Protein AF-A0A9P9EX82-F1 (afdb_monomer_lite)

InterPro domains:
  IPR008979 Galactose-binding-like domain superfamily [SSF49785] (40-166)

pLDDT: mean 80.09, std 21.31, range [35.84, 98.62]

Organism: NCBI:txid1079267

Radius of gyration: 21.82 Å; chains: 1; bounding box: 47×70×55 Å

Secondary structure (DSSP, 8-state):
------------------HHHH---TTT-TTEEEEEEEEEPTT-EEEEEEEEPPPPPP--------S----PPPPPEEEEEE--PPSSSS-SEEEEEEEEETTEEEETT-TT--EETT---S---S-SEEEEEESSPPSEEEEEEEEEEEES-TTT--EEEEEEEEE-

Foldseek 3Di:
DDDDDDDPDDDPPPDDPPPVPPDDDPPPDLFKDKDKDDWDAAFDKDKDKHFQDDDDPPPPPDPDDDDDPPPDWRWKKKKKKAFDADDDPFGQWFKWKWKDDDQWIDTFPQEPDIDGPPDPDDYDRGDRMTMDIGTRDDGGMMMIMMHGNDHNPNVPDTTMMMMIMGID

Structure (mmCIF, N/CA/C/O backbone):
data_AF-A0A9P9EX82-F1
#
_entry.id   AF-A0A9P9EX82-F1
#
loop_
_atom_site.group_PDB
_atom_site.id
_atom_site.type_symbol
_atom_site.label_atom_id
_atom_site.label_alt_id
_atom_site.label_comp_id
_atom_site.label_asym_id
_atom_site.label_entity_id
_atom_site.label_seq_id
_atom_site.pdbx_PDB_ins_code
_atom_site.Cartn_x
_atom_site.Cartn_y
_atom_site.Cartn_z
_atom_site.occupancy
_atom_site.B_iso_or_equiv
_atom_site.auth_seq_id
_atom_site.auth_comp_id
_atom_site.auth_asym_id
_atom_site.auth_atom_id
_atom_site.pdbx_PDB_model_num
ATOM 1 N N . MET A 1 1 ? -11.739 -62.317 15.590 1.00 45.47 1 MET A N 1
ATOM 2 C CA . MET A 1 1 ? -11.111 -61.062 15.127 1.00 45.47 1 MET A CA 1
ATOM 3 C C . MET A 1 1 ? -11.476 -60.847 13.669 1.00 45.47 1 MET A C 1
ATOM 5 O O . MET A 1 1 ? -10.959 -61.567 12.834 1.00 45.47 1 MET A O 1
ATOM 9 N N . LEU A 1 2 ? -12.371 -59.907 13.368 1.00 35.84 2 LEU A N 1
ATOM 10 C CA . LEU A 1 2 ? -12.522 -59.319 12.034 1.00 35.84 2 LEU A CA 1
ATOM 11 C C . LEU A 1 2 ? -13.160 -57.939 12.236 1.00 35.84 2 LEU A C 1
ATOM 13 O O . LEU A 1 2 ? -14.304 -57.838 12.671 1.00 35.84 2 LEU A O 1
ATOM 17 N N . GLY A 1 3 ? -12.366 -56.889 12.038 1.00 37.78 3 GLY A N 1
ATOM 18 C CA . GLY A 1 3 ? -12.802 -55.502 12.143 1.00 37.78 3 GLY A CA 1
ATOM 19 C C . GLY A 1 3 ? -13.297 -54.996 10.794 1.00 37.78 3 GLY A C 1
ATOM 20 O O . GLY A 1 3 ? -12.586 -55.095 9.798 1.00 37.78 3 GLY A O 1
ATOM 21 N N . THR A 1 4 ? -14.496 -54.422 10.761 1.00 38.31 4 THR A N 1
ATOM 22 C CA . THR A 1 4 ? -15.003 -53.671 9.607 1.00 38.31 4 THR A CA 1
ATOM 23 C C . THR A 1 4 ? -14.964 -52.182 9.915 1.00 38.31 4 THR A C 1
ATOM 25 O O . THR A 1 4 ? -15.703 -51.674 10.756 1.00 38.31 4 THR A O 1
ATOM 28 N N . ASN A 1 5 ? -14.055 -51.505 9.221 1.00 39.69 5 ASN A N 1
ATOM 29 C CA . ASN A 1 5 ? -13.761 -50.084 9.310 1.00 39.69 5 ASN A CA 1
ATOM 30 C C . ASN A 1 5 ? -14.874 -49.289 8.597 1.00 39.69 5 ASN A C 1
ATOM 32 O O . ASN A 1 5 ? -15.011 -49.365 7.374 1.00 39.69 5 ASN A O 1
ATOM 36 N N . ARG A 1 6 ? -15.709 -48.559 9.346 1.00 40.41 6 ARG A N 1
ATOM 37 C CA . ARG A 1 6 ? -16.769 -47.709 8.780 1.00 40.41 6 ARG A CA 1
ATOM 38 C C . ARG A 1 6 ? -16.178 -46.327 8.499 1.00 40.41 6 ARG A C 1
ATOM 40 O O . ARG A 1 6 ? -16.037 -45.508 9.400 1.00 40.41 6 ARG A O 1
ATOM 47 N N . ALA A 1 7 ? -15.808 -46.081 7.245 1.00 41.03 7 ALA A N 1
ATOM 48 C CA . ALA A 1 7 ? -15.350 -44.774 6.791 1.00 41.03 7 ALA A CA 1
ATOM 49 C C . ALA A 1 7 ? -16.469 -43.726 6.955 1.00 41.03 7 ALA A C 1
ATOM 51 O O . ALA A 1 7 ? -17.485 -43.762 6.258 1.00 41.03 7 ALA A O 1
ATOM 52 N N . LEU A 1 8 ? -16.273 -42.785 7.881 1.00 41.25 8 LEU A N 1
ATOM 53 C CA . LEU A 1 8 ? -17.074 -41.570 8.010 1.00 41.25 8 LEU A CA 1
ATOM 54 C C . LEU A 1 8 ? -16.801 -40.672 6.797 1.00 41.25 8 LEU A C 1
ATOM 56 O O . LEU A 1 8 ? -15.789 -39.974 6.737 1.00 41.25 8 LEU A O 1
ATOM 60 N N . ARG A 1 9 ? -17.708 -40.680 5.816 1.00 44.66 9 ARG A N 1
ATOM 61 C CA . ARG A 1 9 ? -17.739 -39.650 4.775 1.00 44.66 9 ARG A CA 1
ATOM 62 C C . ARG A 1 9 ? -18.164 -38.335 5.428 1.00 44.66 9 ARG A C 1
ATOM 64 O O . ARG A 1 9 ? -19.325 -38.174 5.792 1.00 44.66 9 ARG A O 1
ATOM 71 N N . ARG A 1 10 ? -17.220 -37.408 5.595 1.00 39.66 10 ARG A N 1
ATOM 72 C CA . ARG A 1 10 ? -17.534 -36.013 5.923 1.00 39.66 10 ARG A CA 1
ATOM 73 C C . ARG A 1 10 ? -18.291 -35.400 4.735 1.00 39.66 10 ARG A C 1
ATOM 75 O O . ARG A 1 10 ? -17.808 -35.538 3.610 1.00 39.66 10 ARG A O 1
ATOM 82 N N . PRO A 1 11 ? -19.453 -34.762 4.937 1.00 40.69 11 PRO A N 1
ATOM 83 C CA . PRO A 1 11 ? -20.123 -34.055 3.857 1.00 40.69 11 PRO A CA 1
ATOM 84 C C . PRO A 1 11 ? -19.266 -32.861 3.423 1.00 40.69 11 PRO A C 1
ATOM 86 O O . PRO A 1 11 ? -18.753 -32.118 4.260 1.00 40.69 11 PRO A O 1
ATOM 89 N N . LEU A 1 12 ? -19.108 -32.695 2.108 1.00 43.47 12 LEU A N 1
ATOM 90 C CA . LEU A 1 12 ? -18.587 -31.468 1.517 1.00 43.47 12 LEU A CA 1
ATOM 91 C C . LEU A 1 12 ? -19.548 -30.338 1.906 1.00 43.47 12 LEU A C 1
ATOM 93 O O . LEU A 1 12 ? -20.687 -30.301 1.437 1.00 43.47 12 LEU A O 1
ATOM 97 N N . VAL A 1 13 ? -19.109 -29.432 2.775 1.00 50.41 13 VAL A N 1
ATOM 98 C CA . VA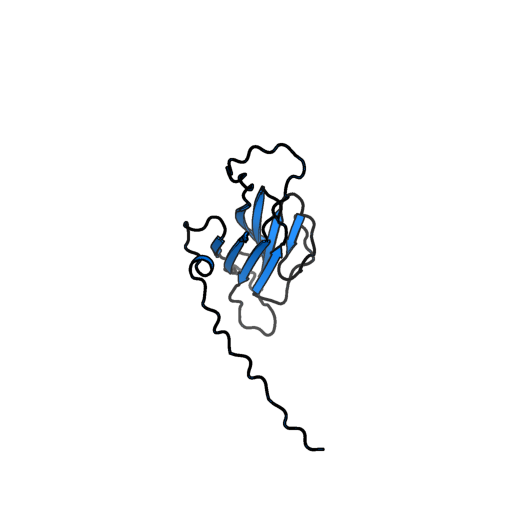L A 1 13 ? -19.808 -28.165 2.976 1.00 50.41 13 VAL A CA 1
ATOM 99 C C . VAL A 1 13 ? -19.455 -27.303 1.770 1.00 50.41 13 VAL A C 1
ATOM 101 O O . VAL A 1 13 ? -18.353 -26.774 1.674 1.00 50.41 13 VAL A O 1
ATOM 104 N N . LEU A 1 14 ? -20.372 -27.210 0.808 1.00 45.47 14 LEU A N 1
ATOM 105 C CA . LEU A 1 14 ? -20.336 -26.141 -0.184 1.00 45.47 14 LEU A CA 1
ATOM 106 C C . LEU A 1 14 ? -20.658 -24.851 0.571 1.00 45.47 14 LEU A C 1
ATOM 108 O O . LEU A 1 14 ? -21.822 -24.572 0.865 1.00 45.47 14 LEU A O 1
ATOM 112 N N . GLU A 1 15 ? -19.620 -24.117 0.968 1.00 43.59 15 GLU A N 1
ATOM 113 C CA . GLU A 1 15 ? -19.782 -22.838 1.649 1.00 43.59 15 GLU A CA 1
ATOM 114 C C . GLU A 1 15 ? -2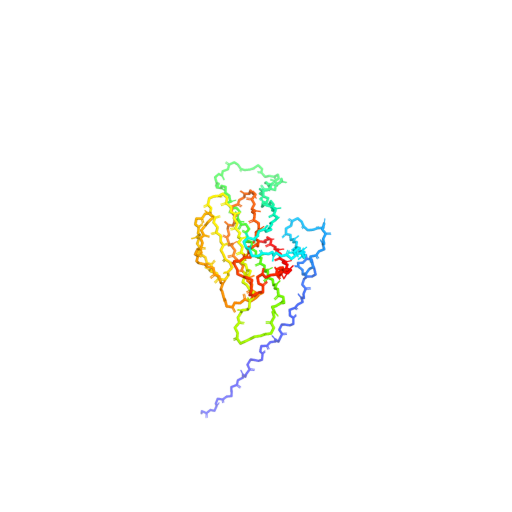0.544 -21.879 0.729 1.00 43.59 15 GLU A C 1
ATOM 116 O O . GLU A 1 15 ? -20.095 -21.529 -0.364 1.00 43.59 15 GLU A O 1
ATOM 121 N N . ARG A 1 16 ? -21.755 -21.492 1.142 1.00 56.97 16 ARG A N 1
ATOM 122 C CA . ARG A 1 16 ? -22.531 -20.480 0.428 1.00 56.97 16 ARG A CA 1
ATOM 123 C C . ARG A 1 16 ? -21.841 -19.140 0.635 1.00 56.97 16 ARG A C 1
ATOM 125 O O . ARG A 1 16 ? -21.675 -18.696 1.768 1.00 56.97 16 ARG A O 1
ATOM 132 N N . VAL A 1 17 ? -21.480 -18.486 -0.463 1.00 50.69 17 VAL A N 1
ATOM 133 C CA . VAL A 1 17 ? -20.967 -17.117 -0.440 1.00 50.69 17 VAL A CA 1
ATOM 134 C C . VAL A 1 17 ? -22.038 -16.206 0.165 1.00 50.69 17 VAL A C 1
ATOM 136 O O . VAL A 1 17 ? -23.133 -16.069 -0.381 1.00 50.69 17 VAL A O 1
ATOM 139 N N . ASN A 1 18 ? -21.731 -15.584 1.305 1.00 53.69 18 ASN A N 1
ATOM 140 C CA . ASN A 1 18 ? -22.567 -14.531 1.867 1.00 53.69 18 ASN A CA 1
ATOM 141 C C . ASN A 1 18 ? -22.372 -13.253 1.040 1.00 53.69 18 ASN A C 1
ATOM 143 O O . ASN A 1 18 ? -21.364 -12.557 1.176 1.00 53.69 18 ASN A O 1
ATOM 147 N N . LEU A 1 19 ? -23.347 -12.942 0.184 1.00 49.91 19 LEU A N 1
ATOM 148 C CA . LEU A 1 19 ? -23.285 -11.809 -0.739 1.00 49.91 19 LEU A CA 1
ATOM 149 C C . LEU A 1 19 ? -23.122 -10.460 -0.019 1.00 49.91 19 LEU A C 1
ATOM 151 O O . LEU A 1 19 ? -22.367 -9.614 -0.492 1.00 49.91 19 LEU A O 1
ATOM 155 N N . ALA A 1 20 ? -23.741 -10.287 1.155 1.00 52.53 20 ALA A N 1
ATOM 156 C CA . ALA A 1 20 ? -23.660 -9.047 1.931 1.00 52.53 20 ALA A CA 1
ATOM 157 C C . ALA A 1 20 ? -22.231 -8.749 2.428 1.00 52.53 20 ALA A C 1
ATOM 159 O O . ALA A 1 20 ? -21.879 -7.599 2.679 1.00 52.53 20 ALA A O 1
ATOM 160 N N . GLY A 1 21 ? -21.389 -9.782 2.545 1.00 52.69 21 GLY A N 1
ATOM 161 C CA . GLY A 1 21 ? -19.976 -9.659 2.894 1.00 52.69 21 GLY A CA 1
ATOM 162 C C . GLY A 1 21 ? -19.015 -9.795 1.713 1.00 52.69 21 GLY A C 1
ATOM 163 O O . GLY A 1 21 ? -17.841 -9.489 1.877 1.00 52.69 21 GLY A O 1
ATOM 164 N N . SER A 1 22 ? -19.473 -10.238 0.544 1.00 53.31 22 SER A N 1
ATOM 165 C CA . SER A 1 22 ? -18.584 -10.644 -0.552 1.00 53.31 22 SER A CA 1
ATOM 166 C C . SER A 1 22 ? -18.434 -9.605 -1.664 1.00 53.31 22 SER A C 1
ATOM 168 O O . SER A 1 22 ? -17.593 -9.790 -2.541 1.00 53.31 22 SER A O 1
ATOM 170 N N . VAL A 1 23 ? -19.233 -8.534 -1.648 1.00 58.38 23 VAL A N 1
ATOM 171 C CA . VAL A 1 23 ? -19.213 -7.489 -2.679 1.00 58.38 23 VAL A CA 1
ATOM 172 C C . VAL A 1 23 ? -18.798 -6.157 -2.066 1.00 58.38 23 VAL A C 1
ATOM 174 O O . VAL A 1 23 ? -19.369 -5.706 -1.074 1.00 58.38 23 VAL A O 1
ATOM 177 N N . ILE A 1 24 ? -17.803 -5.518 -2.678 1.00 59.47 24 ILE A N 1
ATOM 178 C CA . ILE A 1 24 ? -17.443 -4.128 -2.406 1.00 59.47 24 ILE A CA 1
ATOM 179 C C . ILE A 1 24 ? -18.050 -3.304 -3.538 1.00 59.47 24 ILE A C 1
ATOM 181 O O . ILE A 1 24 ? -17.583 -3.364 -4.672 1.00 59.47 24 ILE A O 1
ATOM 185 N N . LEU A 1 25 ? -19.124 -2.577 -3.236 1.00 58.22 25 LEU A N 1
ATOM 186 C CA . LEU A 1 25 ? -19.708 -1.599 -4.149 1.00 58.22 25 LEU A CA 1
ATOM 187 C C . LEU A 1 25 ? -19.176 -0.213 -3.759 1.00 58.22 25 LEU A C 1
ATOM 189 O O . LEU A 1 25 ? -19.388 0.195 -2.608 1.00 58.22 25 LEU A O 1
ATOM 193 N N . PRO A 1 26 ? -18.486 0.507 -4.665 1.00 56.75 26 PRO A N 1
ATOM 194 C CA . PRO A 1 26 ? -18.000 1.855 -4.388 1.00 56.75 26 PRO A CA 1
ATOM 195 C C . PRO A 1 26 ? -19.123 2.751 -3.842 1.00 56.75 26 PRO A C 1
ATOM 197 O O . PRO A 1 26 ? -20.190 2.851 -4.442 1.00 56.75 26 PRO A O 1
ATOM 200 N N . GLY A 1 27 ? -18.898 3.371 -2.680 1.00 55.56 27 GLY A N 1
ATOM 201 C CA . GLY A 1 27 ? -19.841 4.301 -2.042 1.00 55.56 27 GLY A CA 1
ATOM 202 C C . GLY A 1 27 ? -20.936 3.684 -1.158 1.00 55.56 27 GLY A C 1
ATOM 203 O O . GLY A 1 27 ? -21.635 4.436 -0.487 1.00 55.56 27 GLY A O 1
ATOM 204 N N . MET A 1 28 ? -21.088 2.353 -1.101 1.00 57.66 28 MET A N 1
ATOM 205 C CA . MET A 1 28 ? -22.158 1.708 -0.312 1.00 57.66 28 MET A CA 1
ATOM 206 C C . MET A 1 28 ? -21.689 1.036 0.984 1.00 57.66 28 MET A C 1
ATOM 208 O O . MET A 1 28 ? -22.520 0.732 1.837 1.00 57.66 28 MET A O 1
ATOM 212 N N . ASN A 1 29 ? -20.387 0.787 1.151 1.00 68.62 29 ASN A N 1
ATOM 213 C CA . ASN A 1 29 ? -19.858 0.113 2.336 1.00 68.62 29 ASN A CA 1
ATOM 214 C C . ASN A 1 29 ? -18.816 0.999 3.040 1.00 68.62 29 ASN A C 1
ATOM 216 O O . ASN A 1 29 ? -17.710 1.129 2.526 1.00 68.62 29 ASN A O 1
ATOM 220 N N . PRO A 1 30 ? -19.118 1.596 4.211 1.00 77.00 30 PRO A N 1
ATOM 221 C CA . PRO A 1 30 ? -18.152 2.439 4.922 1.00 77.00 30 PRO A CA 1
ATOM 222 C C . PRO A 1 30 ? -16.936 1.646 5.425 1.00 77.00 30 PRO A C 1
ATOM 224 O O . PRO A 1 30 ? -15.901 2.231 5.727 1.00 77.00 30 PRO A O 1
ATOM 227 N N . ASN A 1 31 ? -17.054 0.317 5.486 1.00 85.88 31 ASN A N 1
ATOM 228 C CA . ASN A 1 31 ? -16.039 -0.585 6.011 1.00 85.88 31 ASN A CA 1
ATOM 229 C C . ASN A 1 31 ? -15.262 -1.309 4.902 1.00 85.88 31 ASN A C 1
ATOM 231 O O . ASN A 1 31 ? -14.538 -2.259 5.186 1.00 85.88 31 ASN A O 1
ATOM 235 N N . ALA A 1 32 ? -15.424 -0.935 3.631 1.00 90.00 32 ALA A N 1
ATOM 236 C CA . ALA A 1 32 ? -14.662 -1.534 2.542 1.00 90.00 32 ALA A CA 1
ATOM 237 C C . ALA A 1 32 ? -14.504 -0.587 1.353 1.00 90.00 32 ALA A C 1
ATOM 239 O O . ALA A 1 32 ? -15.366 0.242 1.078 1.00 90.00 32 ALA A O 1
ATOM 240 N N . GLY A 1 33 ? -13.438 -0.769 0.585 1.00 91.00 33 GLY A N 1
ATOM 241 C CA . GLY A 1 33 ? -13.215 -0.001 -0.629 1.00 91.00 33 GLY A CA 1
ATOM 242 C C . GLY A 1 33 ? -12.209 -0.661 -1.554 1.00 91.00 33 GLY A C 1
ATOM 243 O O . GLY A 1 33 ? -11.485 -1.580 -1.181 1.00 91.00 33 GLY A O 1
ATOM 244 N N . SER A 1 34 ? -12.175 -0.189 -2.789 1.00 94.12 34 SER A N 1
ATOM 245 C CA . SER A 1 34 ? -11.220 -0.616 -3.805 1.00 94.12 34 SER A CA 1
ATOM 246 C C . SER A 1 34 ? -11.004 0.511 -4.797 1.00 94.12 34 SER A C 1
ATOM 248 O O . SER A 1 34 ? -11.877 1.364 -4.963 1.00 94.12 34 SER A O 1
ATOM 250 N N . GLY A 1 35 ? -9.875 0.489 -5.489 1.00 92.88 35 GLY A N 1
ATOM 251 C CA . GLY A 1 35 ? -9.602 1.451 -6.541 1.00 92.88 35 GLY A CA 1
ATOM 252 C C . GLY A 1 35 ? -8.323 1.151 -7.299 1.00 92.88 35 GLY A C 1
ATOM 253 O O . GLY A 1 35 ? -7.579 0.221 -6.982 1.00 92.88 35 GLY A O 1
ATOM 254 N N . GLU A 1 36 ? -8.080 1.984 -8.298 1.00 96.31 36 GLU A N 1
ATOM 255 C CA . GLU A 1 36 ? -6.833 2.036 -9.046 1.00 96.31 36 GLU A CA 1
ATOM 256 C C . GLU A 1 36 ? -6.080 3.297 -8.632 1.00 96.31 36 GLU A C 1
ATOM 258 O O . GLU A 1 36 ? -6.662 4.378 -8.510 1.00 96.31 36 GLU A O 1
ATOM 263 N N . GLY A 1 37 ? -4.794 3.140 -8.344 1.00 95.38 37 GLY A N 1
ATOM 264 C CA . GLY A 1 37 ? -3.897 4.247 -8.071 1.00 95.38 37 GLY A CA 1
ATOM 265 C C . GLY A 1 37 ? -3.259 4.775 -9.355 1.00 95.38 37 GLY A C 1
ATOM 266 O O . GLY A 1 37 ? -3.103 4.024 -10.325 1.00 95.38 37 GLY A O 1
ATOM 267 N N . PRO A 1 38 ? -2.860 6.058 -9.380 1.00 96.44 38 PRO A N 1
ATOM 268 C CA . PRO A 1 38 ? -2.148 6.608 -10.520 1.00 96.44 38 PRO A CA 1
ATOM 269 C C . PRO A 1 38 ? -0.779 5.926 -10.680 1.00 96.44 38 PRO A C 1
ATOM 271 O O . PRO A 1 38 ? -0.214 5.432 -9.699 1.00 96.44 38 PRO A O 1
ATOM 274 N N . PRO A 1 39 ? -0.199 5.934 -11.890 1.00 96.25 39 PRO A N 1
ATOM 275 C CA . PRO A 1 39 ? 1.180 5.517 -12.078 1.00 96.25 39 PRO A CA 1
ATOM 276 C C . PRO A 1 39 ? 2.144 6.378 -11.258 1.00 96.25 39 PRO A C 1
ATOM 278 O O . PRO A 1 39 ? 2.156 7.597 -11.415 1.00 96.25 39 PRO A O 1
ATOM 281 N N . LEU A 1 40 ? 2.970 5.741 -10.426 1.00 96.88 40 LEU A N 1
ATOM 282 C CA . LEU A 1 40 ? 3.971 6.409 -9.592 1.00 96.88 40 LEU A CA 1
ATOM 283 C C . LEU A 1 40 ? 5.352 6.344 -10.233 1.00 96.88 40 LEU A C 1
ATOM 285 O O . LEU A 1 40 ? 5.779 5.280 -10.690 1.00 96.88 40 LEU A O 1
ATOM 289 N N . LYS A 1 41 ? 6.064 7.470 -10.240 1.00 96.19 41 LYS A N 1
ATOM 290 C CA . LYS A 1 41 ? 7.499 7.530 -10.541 1.00 96.19 41 LYS A CA 1
ATOM 291 C C . LYS A 1 41 ? 8.312 7.175 -9.303 1.00 96.19 41 LYS A C 1
ATOM 293 O O . LYS A 1 41 ? 7.819 7.202 -8.180 1.00 96.19 41 LYS A O 1
ATOM 298 N N . GLN A 1 42 ? 9.591 6.873 -9.502 1.00 95.06 42 GLN A N 1
ATOM 299 C CA . GLN A 1 42 ? 10.489 6.557 -8.396 1.00 95.06 42 GLN A CA 1
ATOM 300 C C . GLN A 1 42 ? 10.511 7.676 -7.342 1.00 95.06 42 GLN A C 1
ATOM 302 O O . GLN A 1 42 ? 10.736 8.840 -7.662 1.00 95.06 42 GLN A O 1
ATOM 307 N N . GLY A 1 43 ? 10.311 7.295 -6.081 1.00 93.19 43 GLY A N 1
ATOM 308 C CA . GLY A 1 43 ? 10.250 8.193 -4.931 1.00 93.19 43 GLY A CA 1
ATOM 309 C C . GLY A 1 43 ? 8.870 8.794 -4.661 1.00 93.19 43 GLY A C 1
ATOM 310 O O . GLY A 1 43 ? 8.684 9.370 -3.592 1.00 93.19 43 GLY A O 1
ATOM 311 N N . GLU A 1 44 ? 7.906 8.652 -5.575 1.00 96.19 44 GLU A N 1
ATOM 312 C CA . GLU A 1 44 ? 6.552 9.165 -5.374 1.00 96.19 44 GLU A CA 1
ATOM 313 C C . GLU A 1 44 ? 5.732 8.273 -4.436 1.00 96.19 44 GLU A C 1
ATOM 315 O O . GLU A 1 44 ? 5.931 7.056 -4.323 1.00 96.19 44 GLU A O 1
ATOM 320 N N . GLU A 1 45 ? 4.777 8.917 -3.773 1.00 96.94 45 GLU A N 1
ATOM 321 C CA . GLU A 1 45 ? 3.822 8.298 -2.868 1.00 96.94 45 GLU A CA 1
ATOM 322 C C . GLU A 1 45 ? 2.406 8.723 -3.250 1.00 96.94 45 GLU A C 1
ATOM 324 O O . GLU A 1 45 ? 2.152 9.868 -3.628 1.00 96.94 45 GLU A O 1
ATOM 329 N N . TRP A 1 46 ? 1.472 7.796 -3.102 1.00 98.06 46 TRP A N 1
ATOM 330 C CA . TRP A 1 46 ? 0.042 8.055 -3.181 1.00 98.06 46 TRP A CA 1
ATOM 331 C C . TRP A 1 46 ? -0.632 7.507 -1.933 1.00 98.06 46 TRP A C 1
ATOM 333 O O . TRP A 1 46 ? -0.166 6.519 -1.368 1.00 98.06 46 TRP A O 1
ATOM 343 N N . GLY A 1 47 ? -1.740 8.110 -1.503 1.00 97.00 47 GLY A N 1
ATOM 344 C CA . GLY A 1 47 ? -2.493 7.571 -0.383 1.00 97.00 47 GLY A CA 1
ATOM 345 C C . GLY A 1 47 ? -3.939 8.028 -0.303 1.00 97.00 47 GLY A C 1
ATOM 346 O O . GLY A 1 47 ? -4.343 9.011 -0.922 1.00 97.00 47 GLY A O 1
ATOM 347 N N . ILE A 1 48 ? -4.696 7.286 0.501 1.00 96.12 48 ILE A N 1
ATOM 348 C CA . ILE A 1 48 ? -6.066 7.593 0.910 1.00 96.12 48 ILE A CA 1
ATOM 349 C C . ILE A 1 48 ? -6.179 7.496 2.425 1.00 96.12 48 ILE A C 1
ATOM 351 O O . ILE A 1 48 ? -5.495 6.699 3.074 1.00 96.12 48 ILE A O 1
ATOM 355 N N . THR A 1 49 ? -7.098 8.274 2.976 1.00 95.69 49 THR A N 1
ATOM 356 C CA . THR A 1 49 ? -7.454 8.215 4.390 1.00 95.69 49 THR A CA 1
ATOM 357 C C . THR A 1 49 ? -8.773 7.473 4.535 1.00 95.69 49 THR A C 1
ATOM 359 O O . THR A 1 49 ? -9.739 7.771 3.831 1.00 95.69 49 THR A O 1
ATOM 362 N N . ILE A 1 50 ? -8.816 6.509 5.452 1.00 92.88 50 ILE A N 1
ATOM 363 C CA . ILE A 1 50 ? -10.051 5.849 5.876 1.00 92.88 50 ILE A CA 1
ATOM 364 C C . ILE A 1 50 ? -10.271 6.095 7.366 1.00 92.88 50 ILE A C 1
ATOM 366 O O . ILE A 1 50 ? -9.321 6.209 8.145 1.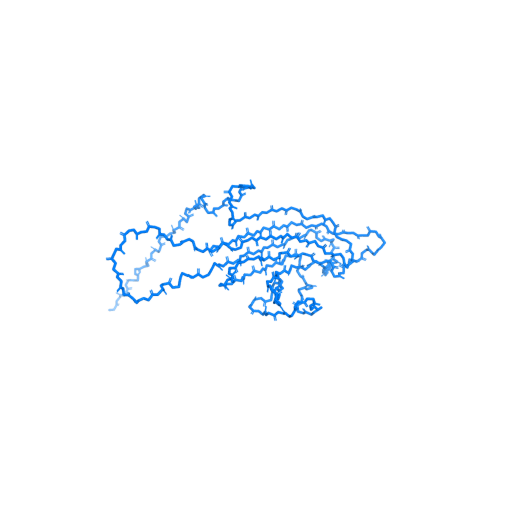00 92.88 50 ILE A O 1
ATOM 370 N N . THR A 1 51 ? -11.533 6.170 7.770 1.00 90.94 51 THR A N 1
ATOM 371 C CA . THR A 1 51 ? -11.907 6.329 9.174 1.00 90.94 51 THR A CA 1
ATOM 372 C C . THR A 1 51 ? -12.295 4.975 9.745 1.00 90.94 51 THR A C 1
ATOM 374 O O . THR A 1 51 ? -13.248 4.350 9.285 1.00 90.94 51 THR A O 1
ATOM 377 N N . VAL A 1 52 ? -11.588 4.535 10.781 1.00 87.44 52 VAL A N 1
ATOM 378 C CA . VAL A 1 52 ? -12.033 3.430 11.631 1.00 87.44 52 VAL A CA 1
ATOM 379 C C . VAL A 1 52 ? -13.086 4.003 12.583 1.00 87.44 52 VAL A C 1
ATOM 381 O O . VAL A 1 52 ? -12.754 4.915 13.348 1.00 87.44 52 VAL A O 1
ATOM 384 N N . PRO A 1 53 ? -14.354 3.558 12.522 1.00 79.56 53 PRO A N 1
ATOM 385 C CA . PRO A 1 53 ? -15.426 4.160 13.303 1.00 79.56 53 PRO A CA 1
ATOM 386 C C . PRO A 1 53 ? -15.234 3.919 14.804 1.00 79.56 53 PRO A C 1
ATOM 388 O O . PRO A 1 53 ? -14.746 2.873 15.225 1.00 79.56 53 PRO A O 1
ATOM 391 N N . LYS A 1 54 ? -15.664 4.890 15.622 1.00 72.50 54 LYS A N 1
ATOM 392 C CA . LYS A 1 54 ? -15.983 4.628 17.033 1.00 72.50 54 LYS A CA 1
ATOM 393 C C . LYS A 1 54 ? -17.223 3.749 17.050 1.00 72.50 54 LYS A C 1
ATOM 395 O O . LYS A 1 54 ? -18.208 4.106 16.400 1.00 72.50 54 LYS A O 1
ATOM 400 N N . ASP A 1 55 ? -17.194 2.656 17.804 1.00 66.56 55 ASP A N 1
ATOM 401 C CA . ASP A 1 55 ? -18.420 1.925 18.102 1.00 66.56 55 ASP A CA 1
ATOM 402 C C . ASP A 1 55 ? -19.426 2.910 18.703 1.00 66.56 55 ASP A C 1
ATOM 404 O O . ASP A 1 55 ? -19.131 3.613 19.676 1.00 66.56 55 ASP A O 1
ATOM 408 N N . LYS A 1 56 ? -20.611 3.011 18.096 1.00 49.47 56 LYS A N 1
ATOM 409 C CA . LYS A 1 56 ? -21.732 3.650 18.779 1.00 49.47 56 LYS A CA 1
ATOM 410 C C . LYS A 1 56 ? -22.189 2.665 19.854 1.00 49.47 56 LYS A C 1
ATOM 412 O O . LYS A 1 56 ? -22.386 1.498 19.504 1.00 49.47 56 LYS A O 1
ATOM 417 N N . PRO A 1 57 ? -22.374 3.078 21.121 1.00 46.00 57 PRO A N 1
ATOM 418 C CA . PRO A 1 57 ? -23.111 2.240 22.054 1.00 46.00 57 PRO A CA 1
ATOM 419 C C . PRO A 1 57 ? -24.450 1.900 21.392 1.00 46.00 57 PRO A C 1
ATOM 421 O O . PRO A 1 57 ? -25.150 2.793 20.909 1.00 46.00 57 PRO A O 1
ATOM 424 N N . GLN A 1 58 ? -24.754 0.606 21.270 1.00 43.94 58 GLN A N 1
ATOM 425 C CA . GLN A 1 58 ? -26.101 0.185 20.912 1.00 43.94 58 GLN A CA 1
ATOM 426 C C . GLN A 1 58 ? -27.029 0.803 21.952 1.00 43.94 58 GLN A C 1
ATOM 428 O O . GLN A 1 58 ? -26.832 0.585 23.146 1.00 43.94 58 GLN A O 1
ATOM 433 N N . ASP A 1 59 ? -28.007 1.578 21.492 1.00 41.84 59 ASP A N 1
ATOM 434 C CA . ASP A 1 59 ? -29.105 2.106 22.300 1.00 41.84 59 ASP A CA 1
ATOM 435 C C . ASP A 1 59 ? -30.013 0.920 22.677 1.00 41.84 59 ASP A C 1
ATOM 437 O O . ASP A 1 59 ? -31.089 0.687 22.129 1.00 41.84 59 ASP A O 1
ATOM 441 N N . GLY A 1 60 ? -29.474 0.048 23.523 1.00 42.22 60 GLY A N 1
ATOM 442 C CA . GLY A 1 60 ? -30.160 -1.047 24.169 1.00 42.22 60 GLY A CA 1
ATOM 443 C C . GLY A 1 60 ? -30.608 -0.527 25.515 1.00 42.22 60 GLY A C 1
ATOM 444 O O . GLY A 1 60 ? -29.824 -0.480 26.455 1.00 42.22 60 GLY A O 1
ATOM 445 N N . ASN A 1 61 ? -31.861 -0.097 25.566 1.00 47.28 61 ASN A N 1
ATOM 446 C CA . ASN A 1 61 ? -32.572 0.278 26.773 1.00 47.28 61 ASN A CA 1
ATOM 447 C C . ASN A 1 61 ? -32.503 -0.876 27.794 1.00 47.28 61 ASN A C 1
ATOM 449 O O . ASN A 1 61 ? -33.305 -1.805 27.732 1.00 47.28 61 ASN A O 1
ATOM 453 N N . LEU A 1 62 ? -31.507 -0.856 28.679 1.00 44.09 62 LEU A N 1
ATOM 454 C CA . LEU A 1 62 ? -31.389 -1.741 29.832 1.00 44.09 62 LEU A CA 1
ATOM 455 C C . LEU A 1 62 ? -30.825 -0.920 30.988 1.00 44.09 62 LEU A C 1
ATOM 457 O O . LEU A 1 62 ? -29.624 -0.678 31.098 1.00 44.09 62 LEU A O 1
ATOM 461 N N . GLU A 1 63 ? -31.745 -0.468 31.833 1.00 45.84 63 GLU A N 1
ATOM 462 C CA . GLU A 1 63 ? -31.462 -0.036 33.191 1.00 45.84 63 GLU A CA 1
ATOM 463 C C . GLU A 1 63 ? -30.857 -1.217 33.965 1.00 45.84 63 GLU A C 1
ATOM 465 O O . GLU A 1 63 ? -31.577 -2.020 34.546 1.00 45.84 63 GLU A O 1
ATOM 470 N N . ASP A 1 64 ? -29.533 -1.348 33.967 1.00 40.38 64 ASP A N 1
ATOM 471 C CA . ASP A 1 64 ? -28.838 -1.937 35.107 1.00 40.38 64 ASP A CA 1
ATOM 472 C C . ASP A 1 64 ? -27.431 -1.351 35.232 1.00 40.38 64 ASP A C 1
ATOM 474 O O . ASP A 1 64 ? -26.568 -1.454 34.359 1.00 40.38 64 ASP A O 1
ATOM 478 N N . SER A 1 65 ? -27.237 -0.662 36.345 1.00 53.03 65 SER A N 1
ATOM 479 C CA . SER A 1 65 ? -26.051 0.102 36.674 1.00 53.03 65 SER A CA 1
ATOM 480 C C . SER A 1 65 ? -25.097 -0.812 37.440 1.00 53.03 65 SER A C 1
ATOM 482 O O . SER A 1 65 ? -25.050 -0.775 38.666 1.00 53.03 65 SER A O 1
ATOM 484 N N . SER A 1 66 ? -24.335 -1.664 36.743 1.00 43.59 66 SER A N 1
ATOM 485 C CA . SER A 1 66 ? -23.172 -2.333 37.343 1.00 43.59 66 SER A CA 1
ATOM 486 C C . SER A 1 66 ? -22.131 -2.820 36.318 1.00 43.59 66 SER A C 1
ATOM 488 O O . SER A 1 66 ? -22.358 -3.682 35.481 1.00 43.59 66 SER A O 1
ATOM 490 N N . THR A 1 67 ? -20.940 -2.218 36.407 1.00 46.00 67 THR A N 1
ATOM 491 C CA . THR A 1 67 ? -19.609 -2.813 36.175 1.00 46.00 67 THR A CA 1
ATOM 492 C C . THR A 1 67 ? -19.436 -3.843 35.048 1.00 46.00 67 THR A C 1
ATOM 494 O O . THR A 1 67 ? -19.553 -5.045 35.267 1.00 46.00 67 THR A O 1
ATOM 497 N N . THR A 1 68 ? -18.992 -3.370 33.881 1.00 37.72 68 THR A N 1
ATOM 498 C CA . THR A 1 68 ? -17.792 -3.786 33.112 1.00 37.72 68 THR A CA 1
ATOM 499 C C . THR A 1 68 ? -18.043 -3.313 31.687 1.00 37.72 68 THR A C 1
ATOM 501 O O . THR A 1 68 ? -18.871 -3.887 30.987 1.00 37.72 68 THR A O 1
ATOM 504 N N . ALA A 1 69 ? -17.373 -2.245 31.247 1.00 45.22 69 ALA A N 1
ATOM 505 C CA . ALA A 1 69 ? -17.446 -1.842 29.847 1.00 45.22 69 ALA A CA 1
ATOM 506 C C . ALA A 1 69 ? -16.964 -3.025 28.997 1.00 45.22 69 ALA A C 1
ATOM 508 O O . ALA A 1 69 ? -15.774 -3.347 28.996 1.00 45.22 69 ALA A O 1
ATOM 509 N N . VAL A 1 70 ? -17.893 -3.707 28.327 1.00 42.03 70 VAL A N 1
ATOM 510 C CA . VAL A 1 70 ? -17.576 -4.742 27.350 1.00 42.03 70 VAL A CA 1
ATOM 511 C C . VAL A 1 70 ? -16.802 -4.032 26.245 1.00 42.03 70 VAL A C 1
ATOM 513 O O . VAL A 1 70 ? -17.383 -3.344 25.410 1.00 42.03 70 VAL A O 1
ATOM 516 N N . ARG A 1 71 ? -15.467 -4.110 26.297 1.00 49.12 71 ARG A N 1
ATOM 517 C CA . ARG A 1 71 ? -14.593 -3.644 25.220 1.00 49.12 71 ARG A CA 1
ATOM 518 C C . ARG A 1 71 ? -14.940 -4.482 23.999 1.00 49.12 71 ARG A C 1
ATOM 520 O O . ARG A 1 71 ? -14.520 -5.635 23.907 1.00 49.12 71 ARG A O 1
ATOM 527 N N . LEU A 1 72 ? -15.735 -3.917 23.099 1.00 53.94 72 LEU A N 1
ATOM 528 C CA . LEU A 1 72 ? -15.940 -4.504 21.788 1.00 53.94 72 LEU A CA 1
ATOM 529 C C . LEU A 1 72 ? -14.566 -4.632 21.104 1.00 53.94 72 LEU A C 1
ATOM 531 O O . LEU A 1 72 ? -13.697 -3.771 21.293 1.00 53.94 72 LEU A O 1
ATOM 535 N N . PRO A 1 73 ? -14.312 -5.743 20.397 1.00 64.44 73 PRO A N 1
ATOM 536 C CA . PRO A 1 73 ? -13.043 -5.945 19.723 1.00 64.44 73 PRO A CA 1
ATOM 537 C C . PRO A 1 73 ? -12.856 -4.852 18.669 1.00 64.44 73 PRO A C 1
ATOM 539 O O . PRO A 1 73 ? -13.718 -4.642 17.821 1.00 64.44 73 PRO A O 1
ATOM 542 N N . HIS A 1 74 ? -11.716 -4.162 18.722 1.00 77.50 74 HIS A N 1
ATOM 543 C CA . HIS A 1 74 ? -11.309 -3.265 17.648 1.00 77.50 74 HIS A CA 1
ATOM 544 C C . HIS A 1 74 ? -11.278 -4.038 16.314 1.00 77.50 74 HIS A C 1
ATOM 546 O O . HIS A 1 74 ? -10.800 -5.181 16.293 1.00 77.50 74 HIS A O 1
ATOM 552 N N . PRO A 1 75 ? -11.724 -3.433 15.201 1.00 88.38 75 PRO A N 1
ATOM 553 C CA . PRO A 1 75 ? -11.830 -4.136 13.933 1.00 88.38 75 PRO A CA 1
ATOM 554 C C . PRO A 1 75 ? -10.457 -4.562 13.405 1.00 88.38 75 PRO A C 1
ATOM 556 O O . PRO A 1 75 ? -9.406 -4.008 13.745 1.00 88.38 75 PRO A O 1
ATOM 559 N N . THR A 1 76 ? -10.472 -5.554 12.526 1.00 92.19 76 THR A N 1
ATOM 560 C CA . THR A 1 76 ? -9.323 -5.970 11.732 1.00 92.19 76 THR A CA 1
ATOM 561 C C . THR A 1 76 ? -9.357 -5.264 10.386 1.00 92.19 76 THR A C 1
ATOM 563 O O . THR A 1 76 ? -10.326 -5.380 9.641 1.00 92.19 76 THR A O 1
ATOM 566 N N . LEU A 1 77 ? -8.275 -4.571 10.034 1.00 95.06 77 LEU A N 1
ATOM 567 C CA . LEU A 1 77 ? -8.050 -4.095 8.674 1.00 95.06 77 LEU A CA 1
ATOM 568 C C . LEU A 1 77 ? -7.350 -5.185 7.869 1.00 95.06 77 LEU A C 1
ATOM 570 O O . LEU A 1 77 ? -6.284 -5.668 8.253 1.00 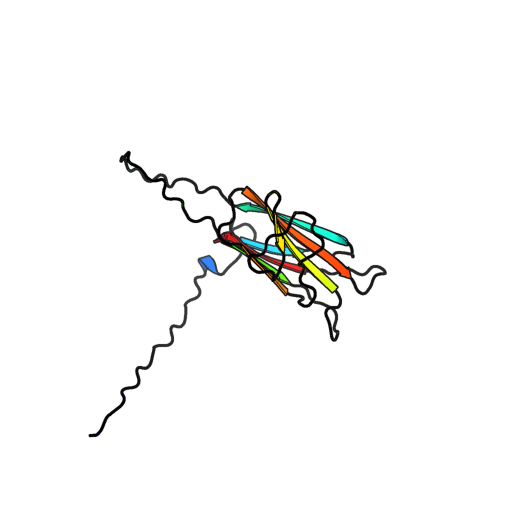95.06 77 LEU A O 1
ATOM 574 N N . LYS A 1 78 ? -7.901 -5.505 6.704 1.00 96.69 78 LYS A N 1
ATOM 575 C CA . LYS A 1 78 ? -7.191 -6.210 5.641 1.00 96.69 78 LYS A CA 1
ATOM 576 C C . LYS A 1 78 ? -7.110 -5.307 4.423 1.00 96.69 78 LYS A C 1
ATOM 578 O O . LYS A 1 78 ? -8.133 -4.813 3.961 1.00 96.69 78 LYS A O 1
ATOM 583 N N . ILE A 1 79 ? -5.912 -5.137 3.884 1.00 97.81 79 ILE A N 1
ATOM 584 C CA . ILE A 1 79 ? -5.680 -4.436 2.623 1.00 97.81 79 ILE A CA 1
ATOM 585 C C . ILE A 1 79 ? -4.731 -5.240 1.747 1.00 97.81 79 ILE A C 1
ATOM 587 O O . ILE A 1 79 ? -3.808 -5.883 2.239 1.00 97.81 79 ILE A O 1
ATOM 591 N N . THR A 1 80 ? -4.984 -5.244 0.446 1.00 98.50 80 THR A N 1
ATOM 592 C CA . THR A 1 80 ? -4.119 -5.848 -0.564 1.00 98.50 80 THR A CA 1
ATOM 593 C C . THR A 1 80 ? -3.899 -4.852 -1.688 1.00 98.50 80 THR A C 1
ATOM 595 O O . THR A 1 80 ? -4.851 -4.220 -2.142 1.00 98.50 80 THR A O 1
ATOM 598 N N . MET A 1 81 ? -2.651 -4.723 -2.119 1.00 98.56 81 MET A N 1
ATOM 599 C CA . MET A 1 81 ? -2.233 -3.976 -3.296 1.00 98.56 81 MET A CA 1
ATOM 600 C C . MET A 1 81 ? -1.621 -4.954 -4.299 1.00 98.56 81 MET A C 1
ATOM 602 O O . MET A 1 81 ? -0.949 -5.910 -3.913 1.00 98.56 81 MET A O 1
ATOM 606 N N . VAL A 1 82 ? -1.873 -4.722 -5.582 1.00 98.31 82 VAL A N 1
ATOM 607 C CA . VAL A 1 82 ? -1.310 -5.483 -6.696 1.00 98.31 82 VAL A CA 1
ATOM 608 C C . VAL A 1 82 ? -0.905 -4.541 -7.820 1.00 98.31 82 VAL A C 1
ATOM 610 O O . VAL A 1 82 ? -1.572 -3.538 -8.071 1.00 98.31 82 VAL A O 1
ATOM 613 N N . TYR A 1 83 ? 0.160 -4.884 -8.535 1.00 97.25 83 TYR A N 1
ATOM 614 C CA . TYR A 1 83 ? 0.518 -4.234 -9.789 1.00 97.25 83 TYR A CA 1
ATOM 615 C C . TYR A 1 83 ? 1.015 -5.246 -10.821 1.00 97.25 83 TYR A C 1
ATOM 617 O O . TYR A 1 83 ? 1.577 -6.292 -10.495 1.00 97.25 83 TYR A O 1
ATOM 625 N N . SER A 1 84 ? 0.777 -4.935 -12.095 1.00 94.06 84 SER A N 1
ATOM 626 C CA . SER A 1 84 ? 1.318 -5.716 -13.208 1.00 94.06 84 SER A CA 1
ATOM 627 C C . SER A 1 84 ? 2.739 -5.246 -13.479 1.00 94.06 84 SER A C 1
ATOM 629 O O . SER A 1 84 ? 2.926 -4.152 -14.012 1.00 94.06 84 SER A O 1
ATOM 631 N N . ASP A 1 85 ? 3.714 -6.045 -13.058 1.00 92.12 85 ASP A N 1
ATOM 632 C CA . ASP A 1 85 ? 5.130 -5.750 -13.250 1.00 92.12 85 ASP A CA 1
ATOM 633 C C . ASP A 1 85 ? 5.603 -6.139 -14.660 1.00 92.12 85 ASP A C 1
ATOM 635 O O . ASP A 1 85 ? 4.966 -6.933 -15.362 1.00 92.12 85 ASP A O 1
ATOM 639 N N . PHE A 1 86 ? 6.731 -5.574 -15.088 1.00 87.31 86 PHE A N 1
ATOM 640 C CA . PHE A 1 86 ? 7.351 -5.962 -16.349 1.00 87.31 86 PHE A CA 1
ATOM 641 C C . PHE A 1 86 ? 7.857 -7.412 -16.297 1.00 87.31 86 PHE A C 1
ATOM 643 O O . PHE A 1 86 ? 8.289 -7.884 -15.245 1.00 87.31 86 PHE A O 1
ATOM 650 N N . PRO A 1 87 ? 7.860 -8.129 -17.437 1.00 85.38 87 PRO A N 1
ATOM 651 C CA . PRO A 1 87 ? 8.416 -9.473 -17.485 1.00 85.38 87 PRO A CA 1
ATOM 652 C C . PRO A 1 87 ? 9.908 -9.445 -17.128 1.00 85.38 87 PRO A C 1
ATOM 654 O O . PRO A 1 87 ? 10.675 -8.651 -17.674 1.00 85.38 87 PRO A O 1
ATOM 657 N N . GLY A 1 88 ? 10.321 -10.344 -16.238 1.00 83.12 88 GLY A N 1
ATOM 658 C CA . GLY A 1 88 ? 11.696 -10.453 -15.769 1.00 83.12 88 GLY A CA 1
ATOM 659 C C . GLY A 1 88 ? 11.873 -11.632 -14.816 1.00 83.12 88 GLY A C 1
ATOM 660 O O . GLY A 1 88 ? 10.904 -12.176 -14.295 1.00 83.12 88 GLY A O 1
ATOM 661 N N . ALA A 1 89 ? 13.124 -12.041 -14.599 1.00 79.00 89 ALA A N 1
ATOM 662 C CA . ALA A 1 89 ? 13.456 -13.120 -13.661 1.00 79.00 89 ALA A CA 1
ATOM 663 C C . ALA A 1 89 ? 13.311 -12.703 -12.183 1.00 79.00 89 ALA A C 1
ATOM 665 O O . ALA A 1 89 ? 13.300 -13.550 -11.295 1.00 79.00 89 ALA A O 1
ATOM 666 N N . MET A 1 90 ? 13.235 -11.397 -11.927 1.00 87.69 90 MET A N 1
ATOM 667 C CA . MET A 1 90 ? 13.075 -10.777 -10.615 1.00 87.69 90 MET A CA 1
ATOM 668 C C . MET A 1 90 ? 12.114 -9.595 -10.734 1.00 87.69 90 MET A C 1
ATOM 670 O O . MET A 1 90 ? 11.830 -9.147 -11.849 1.00 87.69 90 MET A O 1
ATOM 674 N N . LEU A 1 91 ? 11.672 -9.073 -9.590 1.00 89.75 91 LEU A N 1
ATOM 675 C CA . LEU A 1 91 ? 10.872 -7.857 -9.511 1.00 89.75 91 LEU A CA 1
ATOM 676 C C . LEU A 1 91 ? 11.586 -6.696 -10.228 1.00 89.75 91 LEU A C 1
ATOM 678 O O . LEU A 1 91 ? 12.744 -6.398 -9.935 1.00 89.75 91 LEU A O 1
ATOM 682 N N . GLN A 1 92 ? 10.918 -6.087 -11.206 1.00 93.69 92 GLN A N 1
ATOM 683 C CA . GLN A 1 92 ? 11.433 -4.963 -11.989 1.00 93.69 92 GLN A CA 1
ATOM 684 C C . GLN A 1 92 ? 11.032 -3.635 -11.347 1.00 93.69 92 GLN A C 1
ATOM 686 O O . GLN A 1 92 ? 11.859 -2.736 -11.211 1.00 93.69 92 GLN A O 1
ATOM 691 N N . ASN A 1 93 ? 9.779 -3.492 -10.929 1.00 94.62 93 ASN A N 1
ATOM 692 C CA . ASN A 1 93 ? 9.310 -2.314 -10.210 1.00 94.62 93 ASN A CA 1
ATOM 693 C C . ASN A 1 93 ? 8.957 -2.677 -8.774 1.00 94.62 93 ASN A C 1
ATOM 695 O O . ASN A 1 93 ? 8.335 -3.701 -8.516 1.00 94.62 93 ASN A O 1
ATOM 699 N N . ASP A 1 94 ? 9.321 -1.808 -7.843 1.00 95.44 94 ASP A N 1
ATOM 700 C CA . ASP A 1 94 ? 9.193 -2.031 -6.409 1.00 95.44 94 ASP A CA 1
ATOM 701 C C . ASP A 1 94 ? 8.227 -0.997 -5.814 1.00 95.44 94 ASP A C 1
ATOM 703 O O . ASP A 1 94 ? 8.611 0.141 -5.499 1.00 95.44 94 ASP A O 1
ATOM 707 N N . LEU A 1 95 ? 6.950 -1.388 -5.719 1.00 97.69 95 LEU A N 1
ATOM 708 C CA . LEU A 1 95 ? 5.900 -0.620 -5.053 1.00 97.69 95 LEU A CA 1
ATOM 709 C C . LEU A 1 95 ? 5.559 -1.245 -3.711 1.00 97.69 95 LEU A C 1
ATOM 711 O O . LEU A 1 95 ? 5.426 -2.456 -3.615 1.00 97.69 95 LEU A O 1
ATOM 715 N N . ASN A 1 96 ? 5.345 -0.397 -2.709 1.00 98.25 96 ASN A N 1
ATOM 716 C CA . ASN A 1 96 ? 5.213 -0.838 -1.329 1.00 98.25 96 ASN A CA 1
ATOM 717 C C . ASN A 1 96 ? 3.956 -0.314 -0.685 1.00 98.25 96 ASN A C 1
ATOM 719 O O . ASN A 1 96 ? 3.709 0.892 -0.687 1.00 98.25 96 ASN A O 1
ATOM 723 N N . LEU A 1 97 ? 3.214 -1.228 -0.082 1.00 98.62 97 LEU A N 1
ATOM 724 C CA . LEU A 1 97 ? 2.015 -0.963 0.674 1.00 98.62 97 LEU A CA 1
ATOM 725 C C . LEU A 1 97 ? 2.384 -0.594 2.110 1.00 98.62 97 LEU A C 1
ATOM 727 O O . LEU A 1 97 ? 3.027 -1.355 2.834 1.00 98.62 97 LEU A O 1
ATOM 731 N N . ILE A 1 98 ? 1.924 0.576 2.533 1.00 98.50 98 ILE A N 1
ATOM 732 C CA . ILE A 1 98 ? 2.131 1.109 3.874 1.00 98.50 98 ILE A CA 1
ATOM 733 C C . ILE A 1 98 ? 0.769 1.449 4.463 1.00 98.50 98 ILE A C 1
ATOM 735 O O . ILE A 1 98 ? -0.075 2.063 3.814 1.00 98.50 98 ILE A O 1
ATOM 739 N N . VAL A 1 99 ? 0.553 1.075 5.717 1.00 97.88 99 VAL A N 1
ATOM 740 C CA . VAL A 1 99 ? -0.585 1.551 6.499 1.00 97.88 99 VAL A CA 1
ATOM 741 C C . VAL A 1 99 ? -0.065 2.292 7.717 1.00 97.88 99 VAL A C 1
ATOM 743 O O . VAL A 1 99 ? 0.586 1.698 8.572 1.00 97.88 99 VAL A O 1
ATOM 746 N N . GLN A 1 100 ? -0.376 3.580 7.801 1.00 96.94 100 GLN A N 1
ATOM 747 C CA . GLN A 1 100 ? 0.048 4.471 8.872 1.00 96.94 100 GLN A CA 1
ATOM 748 C C . GLN A 1 100 ? -1.123 4.821 9.793 1.00 96.94 100 GLN A C 1
ATOM 750 O O . GLN A 1 100 ? -2.179 5.257 9.332 1.00 96.94 100 GLN A O 1
ATOM 755 N N . MET A 1 101 ? -0.889 4.744 11.103 1.00 94.50 101 MET A N 1
ATOM 756 C CA . MET A 1 101 ? -1.772 5.311 12.119 1.00 94.50 101 MET A CA 1
ATOM 757 C C . MET A 1 101 ? -0.953 5.963 13.237 1.00 94.50 101 MET A C 1
ATOM 759 O O . MET A 1 101 ? -0.132 5.313 13.889 1.00 94.50 101 MET A O 1
ATOM 763 N N . GLY A 1 102 ? -1.161 7.265 13.453 1.00 92.44 102 GLY A N 1
ATOM 764 C CA . GLY A 1 102 ? -0.340 8.054 14.373 1.00 92.44 102 GLY A CA 1
ATOM 765 C C . GLY A 1 102 ? 1.144 8.002 13.990 1.00 92.44 102 GLY A C 1
ATOM 766 O O . GLY A 1 102 ? 1.513 8.359 12.871 1.00 92.44 102 GLY A O 1
ATOM 767 N N . SER A 1 103 ? 1.982 7.539 14.921 1.00 93.12 103 SER A N 1
ATOM 768 C CA . SER A 1 103 ? 3.437 7.394 14.768 1.00 93.12 103 SER A CA 1
ATOM 769 C C . SER A 1 103 ? 3.895 5.995 14.333 1.00 93.12 103 SER A C 1
ATOM 771 O O . SER A 1 103 ? 5.097 5.729 14.316 1.00 93.12 103 SER A O 1
ATOM 773 N N . THR A 1 104 ? 2.964 5.093 14.001 1.00 94.06 104 THR A N 1
ATOM 774 C CA . THR A 1 104 ? 3.266 3.700 13.639 1.00 94.06 104 THR A CA 1
ATOM 775 C C . THR A 1 104 ? 2.854 3.382 12.207 1.00 94.06 104 THR A C 1
ATOM 777 O O . THR A 1 104 ? 1.760 3.742 11.772 1.00 94.06 104 THR A O 1
ATOM 780 N N . GLU A 1 105 ? 3.708 2.634 11.511 1.00 96.62 105 GLU A N 1
ATOM 781 C CA . GLU A 1 105 ? 3.456 2.058 10.192 1.00 96.62 105 GLU A CA 1
ATOM 782 C C . GLU A 1 105 ? 3.433 0.523 10.228 1.00 96.62 105 GLU A C 1
ATOM 784 O O . GLU A 1 105 ? 4.121 -0.132 11.016 1.00 96.62 105 GLU A O 1
ATOM 789 N N . ARG A 1 106 ? 2.633 -0.058 9.335 1.00 97.44 106 ARG A N 1
ATOM 790 C CA . ARG A 1 106 ? 2.684 -1.458 8.906 1.00 97.44 106 ARG A CA 1
ATOM 791 C C . ARG A 1 106 ? 3.105 -1.488 7.449 1.00 97.44 106 ARG A C 1
ATOM 793 O O . ARG A 1 106 ? 2.603 -0.684 6.669 1.00 97.44 106 ARG A O 1
ATOM 800 N N . HIS A 1 107 ? 3.969 -2.425 7.086 1.00 98.19 107 HIS A N 1
ATOM 801 C CA . HIS A 1 107 ? 4.403 -2.625 5.704 1.00 98.19 107 HIS A CA 1
ATOM 802 C C . HIS A 1 107 ? 3.850 -3.943 5.157 1.00 98.19 107 HIS A C 1
ATOM 804 O O . HIS A 1 107 ? 3.636 -4.897 5.917 1.00 98.19 107 HIS A O 1
ATOM 810 N N . GLY A 1 108 ? 3.622 -3.992 3.847 1.00 98.19 108 GLY A N 1
ATOM 811 C CA . GLY A 1 108 ? 3.144 -5.174 3.147 1.00 98.19 108 GLY A CA 1
ATOM 812 C C . GLY A 1 108 ? 3.987 -6.414 3.414 1.00 98.19 108 GLY A C 1
ATOM 813 O O . GLY A 1 108 ? 5.212 -6.360 3.507 1.00 98.19 108 GLY A O 1
ATOM 814 N N . ASN A 1 109 ? 3.310 -7.547 3.601 1.00 98.31 109 ASN A N 1
ATOM 815 C CA . ASN A 1 109 ? 3.908 -8.868 3.805 1.00 98.31 109 ASN A CA 1
ATOM 816 C C . ASN A 1 109 ? 4.880 -8.958 5.005 1.00 98.31 109 ASN A C 1
ATOM 818 O O . ASN A 1 109 ? 5.672 -9.895 5.107 1.00 98.31 109 ASN A O 1
ATOM 822 N N . ARG A 1 110 ? 4.799 -8.026 5.971 1.00 97.50 110 ARG A N 1
ATOM 823 C CA . ARG A 1 110 ? 5.600 -8.039 7.215 1.00 97.50 110 ARG A CA 1
ATOM 824 C C . ARG A 1 110 ? 4.864 -8.552 8.450 1.00 97.50 110 ARG A C 1
ATOM 826 O O . ARG A 1 110 ? 5.347 -8.388 9.571 1.00 97.50 110 ARG A O 1
ATOM 833 N N . GLY A 1 111 ? 3.712 -9.191 8.258 1.00 94.88 111 GLY A N 1
ATOM 834 C CA . GLY A 1 111 ? 2.918 -9.753 9.349 1.00 94.88 111 GLY A CA 1
ATOM 835 C C . GLY A 1 111 ? 2.563 -8.694 10.395 1.00 94.88 111 GLY A C 1
ATOM 836 O O . GLY A 1 111 ? 2.050 -7.628 10.066 1.00 94.88 111 GLY A O 1
ATOM 837 N N . THR A 1 112 ? 2.855 -8.985 11.663 1.00 95.31 112 THR A N 1
ATOM 838 C CA . THR A 1 112 ? 2.554 -8.108 12.803 1.00 95.31 112 THR A CA 1
ATOM 839 C C . THR A 1 112 ? 3.738 -7.238 13.230 1.00 95.31 112 THR A C 1
ATOM 841 O O . THR A 1 112 ? 3.752 -6.758 14.368 1.00 95.31 112 THR A O 1
ATOM 844 N N . THR A 1 113 ? 4.718 -6.990 12.359 1.00 96.56 113 THR A N 1
ATOM 845 C CA . THR A 1 113 ? 5.817 -6.052 12.645 1.00 96.56 113 THR A CA 1
ATOM 846 C C . THR A 1 113 ? 5.366 -4.606 12.443 1.00 96.56 113 THR A C 1
ATOM 848 O O . THR A 1 113 ? 4.605 -4.301 11.522 1.00 96.56 113 THR A O 1
ATOM 851 N N . SER A 1 114 ? 5.780 -3.725 13.351 1.00 95.81 114 SER A N 1
ATOM 852 C CA . SER A 1 114 ? 5.514 -2.285 13.305 1.00 95.81 114 SER A CA 1
ATOM 853 C C . SER A 1 114 ? 6.797 -1.527 12.992 1.00 95.81 114 SER A C 1
ATOM 855 O O . SER A 1 114 ? 7.867 -1.906 13.468 1.00 95.81 114 SER A O 1
ATOM 857 N N . PHE A 1 115 ? 6.671 -0.439 12.244 1.00 96.81 115 PHE A N 1
ATOM 858 C CA . PHE A 1 115 ? 7.774 0.422 11.834 1.00 96.81 115 PHE A CA 1
ATOM 859 C C . PHE A 1 115 ? 7.521 1.866 12.289 1.00 96.81 115 PHE A C 1
ATOM 861 O O . PHE A 1 115 ? 6.361 2.264 12.445 1.00 96.81 115 PHE A O 1
ATOM 868 N N . PRO A 1 116 ? 8.577 2.657 12.544 1.00 95.88 116 PRO A N 1
ATOM 869 C CA . PRO A 1 116 ? 8.427 4.094 12.730 1.00 95.88 116 PRO A CA 1
ATOM 870 C C . PRO A 1 116 ? 7.991 4.749 11.417 1.00 95.88 116 PRO A C 1
ATOM 872 O O . PRO A 1 116 ? 8.441 4.343 10.346 1.00 95.88 116 PRO A O 1
ATOM 875 N N . VAL A 1 117 ? 7.160 5.789 11.516 1.00 95.31 117 VAL A N 1
ATOM 876 C CA . VAL A 1 117 ? 6.715 6.563 10.348 1.00 95.31 117 VAL A CA 1
ATOM 877 C C . VAL A 1 117 ? 7.897 7.102 9.550 1.00 95.31 117 VAL A C 1
ATOM 879 O O . VAL A 1 117 ? 8.807 7.710 10.117 1.00 95.31 117 VAL A O 1
ATOM 882 N N . GLY A 1 118 ? 7.860 6.906 8.230 1.00 90.25 118 GLY A N 1
ATOM 883 C CA . GLY A 1 118 ? 8.919 7.348 7.321 1.00 90.25 118 GLY A CA 1
ATOM 884 C C . GLY A 1 118 ? 10.151 6.440 7.317 1.00 90.25 118 GLY A C 1
ATOM 885 O O . GLY A 1 118 ? 11.182 6.807 6.749 1.00 90.25 118 GLY A O 1
ATOM 886 N N . GLY A 1 119 ? 10.063 5.258 7.934 1.00 88.69 119 GLY A N 1
ATOM 887 C CA . GLY A 1 119 ? 11.106 4.244 7.871 1.00 88.69 119 GLY A CA 1
ATOM 888 C C . GLY A 1 119 ? 11.391 3.807 6.430 1.00 88.69 119 GLY A C 1
ATOM 889 O O . GLY A 1 119 ? 10.497 3.696 5.594 1.00 88.69 119 GLY A O 1
ATOM 890 N N . THR A 1 120 ? 12.661 3.544 6.124 1.00 87.25 120 THR A N 1
ATOM 891 C CA . THR A 1 120 ? 13.095 3.102 4.786 1.00 87.25 120 THR A CA 1
ATOM 892 C C . THR A 1 120 ? 13.363 1.597 4.698 1.00 87.25 120 THR A C 1
ATOM 894 O O . THR A 1 120 ? 13.761 1.100 3.645 1.00 87.25 120 THR A O 1
ATOM 897 N N . SER A 1 121 ? 13.159 0.863 5.793 1.00 91.12 121 SER A N 1
ATOM 898 C CA . SER A 1 121 ? 13.481 -0.558 5.930 1.00 91.12 121 SER A CA 1
ATOM 899 C C . SER A 1 121 ? 12.233 -1.421 6.127 1.00 91.12 121 SER A C 1
ATOM 901 O O . SER A 1 121 ? 11.130 -0.928 6.347 1.00 91.12 121 SER A O 1
ATOM 903 N N . GLY A 1 122 ? 12.410 -2.744 6.050 1.00 91.69 122 GLY A N 1
ATOM 904 C CA . GLY A 1 122 ? 11.328 -3.689 6.331 1.00 91.69 122 GLY A CA 1
ATOM 905 C C . GLY A 1 122 ? 10.262 -3.727 5.247 1.00 91.69 122 GLY A C 1
ATOM 906 O O . GLY A 1 122 ? 9.097 -3.960 5.524 1.00 91.69 122 GLY A O 1
ATOM 907 N N . PHE A 1 123 ? 10.649 -3.512 4.006 1.00 96.06 123 PHE A N 1
ATOM 908 C CA . PHE A 1 123 ? 9.746 -3.482 2.871 1.00 96.06 123 PHE A CA 1
ATOM 909 C C . PHE A 1 123 ? 9.853 -4.737 2.022 1.00 96.06 123 PHE A C 1
ATOM 911 O O . PHE A 1 123 ? 10.948 -5.295 1.941 1.00 96.06 123 PHE A O 1
ATOM 918 N N . ASP A 1 124 ? 8.752 -5.212 1.450 1.00 93.69 124 ASP A N 1
ATOM 919 C CA . ASP A 1 124 ? 8.826 -6.310 0.490 1.00 93.69 124 ASP A CA 1
ATOM 920 C C . ASP A 1 124 ? 9.495 -5.803 -0.800 1.00 93.69 124 ASP A C 1
ATOM 922 O O . ASP A 1 124 ? 9.335 -4.658 -1.196 1.00 93.69 124 ASP A O 1
ATOM 926 N N . GLY A 1 125 ? 10.356 -6.628 -1.381 1.00 92.38 125 GLY A N 1
ATOM 927 C CA . GLY A 1 125 ? 11.090 -6.311 -2.607 1.00 92.38 125 GLY A CA 1
ATOM 928 C C . GLY A 1 125 ? 11.120 -7.488 -3.572 1.00 92.38 125 GLY A C 1
ATOM 929 O O . GLY A 1 125 ? 11.957 -7.523 -4.470 1.00 92.38 125 GLY A O 1
ATOM 930 N N . VAL A 1 126 ? 10.263 -8.492 -3.349 1.00 93.81 126 VAL A N 1
ATOM 931 C CA . VAL A 1 126 ? 10.209 -9.708 -4.169 1.00 93.81 126 VAL A CA 1
ATOM 932 C C . VAL A 1 126 ? 8.823 -9.982 -4.748 1.00 93.81 126 VAL A C 1
ATOM 934 O O . VAL A 1 126 ? 8.729 -10.733 -5.715 1.00 93.81 126 VAL A O 1
ATOM 937 N N . ASN A 1 127 ? 7.761 -9.377 -4.203 1.00 95.44 127 ASN A N 1
ATOM 938 C CA . ASN A 1 127 ? 6.386 -9.600 -4.647 1.00 95.44 127 ASN A CA 1
ATOM 939 C C . ASN A 1 127 ? 5.770 -8.340 -5.261 1.00 95.44 127 ASN A C 1
ATOM 941 O O . ASN A 1 127 ? 5.877 -7.254 -4.710 1.00 95.44 127 ASN A O 1
ATOM 945 N N . ASN A 1 128 ? 5.013 -8.519 -6.343 1.00 96.56 128 ASN A N 1
ATOM 946 C CA . ASN A 1 128 ? 4.143 -7.492 -6.925 1.00 96.56 128 ASN A CA 1
ATOM 947 C C . A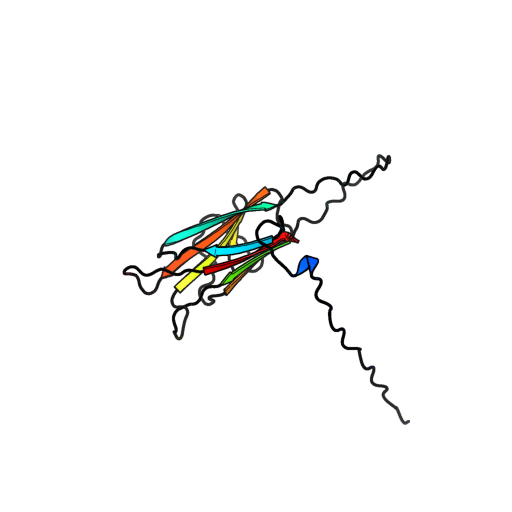SN A 1 128 ? 2.718 -7.491 -6.333 1.00 96.56 128 ASN A C 1
ATOM 949 O O . ASN A 1 128 ? 1.819 -6.799 -6.820 1.00 96.56 128 ASN A O 1
ATOM 953 N N . VAL A 1 129 ? 2.507 -8.305 -5.296 1.00 98.12 129 VAL A N 1
ATOM 954 C CA . VAL A 1 129 ? 1.298 -8.359 -4.477 1.00 98.12 129 VAL A CA 1
ATOM 955 C C . VAL A 1 129 ? 1.717 -8.199 -3.024 1.00 98.12 129 VAL A C 1
ATOM 957 O O . VAL A 1 129 ? 2.431 -9.041 -2.477 1.00 98.12 129 VAL A O 1
ATOM 960 N N . GLU A 1 130 ? 1.224 -7.150 -2.379 1.00 98.50 130 GLU A N 1
ATOM 961 C CA . GLU A 1 130 ? 1.469 -6.899 -0.964 1.00 98.50 130 GLU A CA 1
ATOM 962 C C . GLU A 1 130 ? 0.168 -6.875 -0.175 1.00 98.50 130 GLU A C 1
ATOM 964 O O . GLU A 1 130 ? -0.835 -6.303 -0.606 1.00 98.50 130 GLU A O 1
ATOM 969 N N . GLN A 1 131 ? 0.184 -7.482 1.010 1.00 98.56 131 GLN A N 1
ATOM 970 C CA . GLN A 1 131 ? -0.959 -7.521 1.910 1.00 98.56 131 GLN A CA 1
ATOM 971 C C . GLN A 1 131 ? -0.576 -7.091 3.324 1.00 98.56 131 GLN A C 1
ATOM 973 O O . GLN A 1 131 ? 0.470 -7.465 3.851 1.00 98.56 131 GLN A O 1
ATOM 978 N N . ILE A 1 132 ? -1.479 -6.354 3.970 1.00 98.50 132 ILE A N 1
ATOM 979 C CA . ILE A 1 132 ? -1.428 -6.070 5.405 1.00 98.50 132 ILE A CA 1
ATOM 980 C C . ILE A 1 132 ? -2.706 -6.606 6.040 1.00 98.50 132 ILE A C 1
ATOM 982 O O . ILE A 1 132 ? -3.813 -6.332 5.571 1.00 98.50 132 ILE A O 1
ATOM 986 N N . VAL A 1 133 ? -2.537 -7.354 7.130 1.00 97.44 133 VAL A N 1
ATOM 987 C CA . VAL A 1 133 ? -3.607 -7.714 8.062 1.00 97.44 133 VAL A CA 1
ATOM 988 C C . VAL A 1 133 ? -3.244 -7.111 9.411 1.00 97.44 133 VAL A C 1
ATOM 990 O O . VAL A 1 133 ? -2.308 -7.562 10.068 1.00 97.44 133 VAL A O 1
ATOM 993 N N . TRP A 1 134 ? -3.964 -6.070 9.814 1.00 95.88 134 TRP A N 1
ATOM 994 C CA . TRP A 1 134 ? -3.770 -5.397 11.091 1.00 95.88 134 TRP A CA 1
ATOM 995 C C . TRP A 1 134 ? -4.980 -5.680 11.978 1.00 95.88 134 TRP A C 1
ATOM 997 O O . TRP A 1 134 ? -6.058 -5.140 11.766 1.00 95.88 134 TRP A O 1
ATOM 1007 N N . THR A 1 135 ? -4.809 -6.555 12.966 1.00 93.50 135 THR A N 1
ATOM 1008 C CA . THR A 1 135 ? -5.835 -6.856 13.974 1.00 93.50 135 THR A CA 1
ATOM 1009 C C . THR A 1 135 ? -5.882 -5.786 15.056 1.00 93.50 135 THR A C 1
ATOM 1011 O O . THR A 1 135 ? -4.835 -5.254 15.436 1.00 93.50 135 THR A O 1
ATOM 1014 N N . ASN A 1 136 ? -7.057 -5.570 15.642 1.00 90.00 136 ASN A N 1
ATOM 1015 C CA . ASN A 1 136 ? -7.268 -4.607 16.718 1.00 90.00 136 ASN A CA 1
ATOM 1016 C C . ASN A 1 136 ? -6.834 -3.178 16.343 1.00 90.00 136 ASN A C 1
ATOM 1018 O O . ASN A 1 136 ? -6.153 -2.509 17.128 1.00 90.00 136 ASN A O 1
ATOM 1022 N N . VAL A 1 137 ? -7.184 -2.729 15.133 1.00 90.19 137 VAL A N 1
ATOM 1023 C CA . VAL A 1 137 ? -6.827 -1.387 14.657 1.00 90.19 137 VAL A CA 1
ATOM 1024 C C . VAL A 1 137 ? -7.471 -0.345 15.569 1.00 90.19 137 VAL A C 1
ATOM 1026 O O . VAL A 1 137 ? -8.682 -0.411 15.791 1.00 90.19 137 VAL A O 1
ATOM 1029 N N . PRO A 1 138 ? -6.699 0.612 16.110 1.00 88.06 138 PRO A N 1
ATOM 1030 C CA . PRO A 1 138 ? -7.271 1.678 16.913 1.00 88.06 138 PRO A CA 1
ATOM 1031 C C . PRO A 1 138 ? -8.340 2.453 16.145 1.00 88.06 138 PRO A C 1
ATOM 1033 O O . PRO A 1 138 ? -8.319 2.558 14.922 1.00 88.06 138 PRO A O 1
ATOM 1036 N N . VAL A 1 139 ? -9.266 3.042 16.888 1.00 87.81 139 VAL A N 1
ATOM 1037 C CA . VAL A 1 139 ? -10.257 3.949 16.320 1.00 87.81 139 VAL A CA 1
ATOM 1038 C C . VAL A 1 139 ? -9.594 5.261 15.893 1.00 87.81 139 VAL A C 1
ATOM 1040 O O . VAL A 1 139 ? -8.760 5.798 16.624 1.00 87.81 139 VAL A O 1
ATOM 1043 N N . GLY A 1 140 ? -9.996 5.807 14.744 1.00 90.12 140 GLY A N 1
ATOM 1044 C CA . GLY A 1 140 ? -9.479 7.072 14.224 1.00 90.12 140 GLY A CA 1
ATOM 1045 C C . GLY A 1 140 ? -9.139 7.016 12.740 1.00 90.12 140 GLY A C 1
ATOM 1046 O O . GLY A 1 140 ? -9.616 6.152 12.006 1.00 90.12 140 GLY A O 1
ATOM 1047 N N . GLU A 1 141 ? -8.324 7.968 12.300 1.00 93.19 141 GLU A N 1
ATOM 1048 C CA . GLU A 1 141 ? -7.881 8.059 10.912 1.00 93.19 141 GLU A CA 1
ATOM 1049 C C . GLU A 1 141 ? -6.672 7.166 10.655 1.00 93.19 141 GLU A C 1
ATOM 1051 O O . GLU A 1 141 ? -5.684 7.178 11.395 1.00 93.19 141 GLU A O 1
ATOM 1056 N N . LEU A 1 142 ? -6.759 6.412 9.567 1.00 94.81 142 LEU A N 1
ATOM 1057 C CA . LEU A 1 142 ? -5.717 5.525 9.094 1.00 94.81 142 LEU A CA 1
ATOM 1058 C C . LEU A 1 142 ? -5.405 5.878 7.643 1.00 94.81 142 LEU A C 1
ATOM 1060 O O . LEU A 1 142 ? -6.301 6.000 6.808 1.00 94.81 142 LEU A O 1
ATOM 1064 N N . ASN A 1 143 ? -4.118 6.040 7.351 1.00 97.31 143 ASN A N 1
ATOM 1065 C CA . ASN A 1 143 ? -3.637 6.384 6.022 1.00 97.31 143 ASN A CA 1
ATOM 1066 C C . ASN A 1 143 ? -3.092 5.134 5.344 1.00 97.31 143 ASN A C 1
ATOM 1068 O O . ASN A 1 143 ? -2.107 4.549 5.793 1.00 97.31 143 ASN A O 1
ATOM 1072 N N . ILE A 1 144 ? -3.732 4.739 4.253 1.00 97.75 144 ILE A N 1
ATOM 1073 C CA . ILE A 1 144 ? -3.215 3.737 3.329 1.00 97.75 144 ILE A CA 1
ATOM 1074 C C . ILE A 1 144 ? -2.345 4.476 2.323 1.00 97.75 144 ILE A C 1
ATOM 1076 O O . ILE A 1 144 ? -2.807 5.431 1.701 1.00 97.75 144 ILE A O 1
ATOM 1080 N N . LYS A 1 145 ? -1.108 4.027 2.140 1.00 98.12 145 LYS A N 1
ATOM 1081 C CA . LYS A 1 145 ? -0.152 4.608 1.205 1.00 98.12 145 LYS A CA 1
ATOM 1082 C C . LYS A 1 145 ? 0.465 3.537 0.318 1.00 98.12 145 LYS A C 1
ATOM 1084 O O . LYS A 1 145 ? 0.648 2.396 0.739 1.00 98.12 145 LYS A O 1
ATOM 1089 N N . VAL A 1 146 ? 0.822 3.936 -0.894 1.00 98.38 146 VAL A N 1
ATOM 1090 C CA . VAL A 1 146 ? 1.655 3.162 -1.810 1.00 98.38 146 VAL A CA 1
ATOM 1091 C C . VAL A 1 146 ? 2.853 4.012 -2.198 1.00 98.38 146 VAL A C 1
ATOM 1093 O O . VAL A 1 146 ? 2.689 5.165 -2.595 1.00 98.38 146 VAL A O 1
ATOM 1096 N N . LYS A 1 147 ? 4.052 3.446 -2.060 1.00 97.50 147 LYS A N 1
ATOM 1097 C CA . LYS A 1 147 ? 5.326 4.118 -2.330 1.00 97.50 147 LYS A CA 1
ATOM 1098 C C . LYS A 1 147 ? 6.102 3.402 -3.422 1.00 97.50 147 LYS A C 1
ATOM 1100 O O . LYS A 1 147 ? 6.364 2.207 -3.298 1.00 97.50 147 LYS A O 1
ATOM 1105 N N . ALA A 1 148 ? 6.545 4.139 -4.434 1.00 96.38 148 ALA A N 1
ATOM 1106 C CA . ALA A 1 148 ? 7.459 3.627 -5.449 1.00 96.38 148 ALA A CA 1
ATOM 1107 C C . ALA A 1 148 ? 8.913 3.742 -4.974 1.00 96.38 148 ALA A C 1
ATOM 1109 O O . ALA A 1 148 ? 9.526 4.804 -5.078 1.00 96.38 148 ALA A O 1
ATOM 1110 N N . ARG A 1 149 ? 9.492 2.657 -4.444 1.00 93.88 149 ARG A N 1
ATOM 1111 C CA . ARG A 1 149 ? 10.893 2.660 -3.988 1.00 93.88 149 ARG A CA 1
ATOM 1112 C C . ARG A 1 149 ? 11.861 2.666 -5.161 1.00 93.88 149 ARG A C 1
ATOM 1114 O O . ARG A 1 149 ? 12.820 3.433 -5.154 1.00 93.88 149 ARG A O 1
ATOM 1121 N N . SER A 1 150 ? 11.624 1.792 -6.133 1.00 93.19 150 SER A N 1
ATOM 1122 C CA . SER A 1 150 ? 12.515 1.581 -7.271 1.00 93.19 150 SER A CA 1
ATOM 1123 C C . SER A 1 150 ? 11.700 1.339 -8.532 1.00 93.19 150 SER A C 1
ATOM 1125 O O . SER A 1 150 ? 10.766 0.542 -8.520 1.00 93.19 150 SER A O 1
ATOM 1127 N N . ILE A 1 151 ? 12.053 2.027 -9.616 1.00 93.88 151 ILE A N 1
ATOM 1128 C CA . ILE A 1 151 ? 11.448 1.843 -10.937 1.00 93.88 151 ILE A CA 1
ATOM 1129 C C . ILE A 1 151 ? 12.588 1.577 -11.920 1.00 93.88 151 ILE A C 1
ATOM 1131 O O . ILE A 1 151 ? 13.415 2.452 -12.171 1.00 93.88 151 ILE A O 1
ATOM 1135 N N . THR A 1 152 ? 12.639 0.372 -12.496 1.00 87.25 152 THR A N 1
ATOM 1136 C CA . THR A 1 152 ? 13.800 -0.083 -13.292 1.00 87.25 152 THR A CA 1
ATOM 1137 C C . THR A 1 152 ? 14.002 0.694 -14.596 1.00 87.25 152 THR A C 1
ATOM 1139 O O . THR A 1 152 ? 15.082 0.649 -15.178 1.00 87.25 152 THR A O 1
ATOM 1142 N N . ARG A 1 153 ? 13.001 1.445 -15.072 1.00 78.69 153 ARG A N 1
ATOM 1143 C CA . ARG A 1 153 ? 13.116 2.315 -16.257 1.00 78.69 153 ARG A CA 1
ATOM 1144 C C . ARG A 1 153 ? 13.127 3.787 -15.820 1.00 78.69 153 ARG A C 1
ATOM 1146 O O . ARG A 1 153 ? 12.066 4.404 -15.796 1.00 78.69 153 ARG A O 1
ATOM 1153 N N . PRO A 1 154 ? 14.287 4.383 -15.481 1.00 64.00 154 PRO A N 1
ATOM 1154 C CA . PRO A 1 154 ? 14.326 5.648 -14.743 1.00 64.00 154 PRO A CA 1
ATOM 1155 C C . PRO A 1 154 ? 13.939 6.854 -15.605 1.00 64.00 154 PRO A C 1
ATOM 1157 O O . PRO A 1 154 ? 13.433 7.852 -15.097 1.00 64.00 154 PRO A O 1
ATOM 1160 N N . VAL A 1 155 ? 14.150 6.779 -16.924 1.00 69.31 155 VAL A N 1
ATOM 1161 C CA . VAL A 1 155 ? 13.773 7.862 -17.839 1.00 69.31 155 VAL A CA 1
ATOM 1162 C C . VAL A 1 155 ? 12.273 7.777 -18.114 1.00 69.31 155 VAL A C 1
ATOM 1164 O O . VAL A 1 155 ? 11.827 7.059 -19.005 1.00 69.31 155 VAL A O 1
ATOM 1167 N N . GLY A 1 156 ? 11.495 8.498 -17.307 1.00 70.62 156 GLY A N 1
ATOM 1168 C CA . GLY A 1 156 ? 10.052 8.661 -17.492 1.00 70.62 156 GLY A CA 1
ATOM 1169 C C . GLY A 1 156 ? 9.196 7.440 -17.143 1.00 70.62 156 GLY A C 1
ATOM 1170 O O . GLY A 1 156 ? 7.992 7.483 -17.386 1.00 70.62 156 GLY A O 1
ATOM 1171 N N . GLY A 1 157 ? 9.773 6.372 -16.583 1.00 87.31 157 GLY A N 1
ATOM 1172 C CA . GLY A 1 157 ? 9.012 5.204 -16.150 1.00 87.31 157 GLY A CA 1
ATOM 1173 C C . GLY A 1 157 ? 8.135 5.492 -14.936 1.00 87.31 157 GLY A C 1
ATOM 1174 O O . GLY A 1 157 ? 8.498 6.258 -14.040 1.00 87.31 157 GLY A O 1
ATOM 1175 N N . SER A 1 158 ? 6.977 4.845 -14.909 1.00 94.50 158 SER A N 1
ATOM 1176 C CA . SER A 1 158 ? 6.048 4.849 -13.788 1.00 94.50 158 SER A CA 1
ATOM 1177 C C . SER A 1 158 ? 5.314 3.511 -13.709 1.00 94.50 158 SER A C 1
ATOM 1179 O O . SER A 1 158 ? 5.245 2.775 -14.696 1.00 94.50 158 SER A O 1
ATOM 1181 N N . GLN A 1 159 ? 4.778 3.188 -12.533 1.00 96.25 159 GLN A N 1
ATOM 1182 C CA . GLN A 1 159 ? 4.033 1.952 -12.295 1.00 96.25 159 GLN A CA 1
ATOM 1183 C C . GLN A 1 159 ? 2.683 2.267 -11.649 1.00 96.25 159 GLN A C 1
ATOM 1185 O O . GLN A 1 159 ? 2.630 2.843 -10.565 1.00 96.25 159 GLN A O 1
ATOM 1190 N N . GLY A 1 160 ? 1.593 1.894 -12.325 1.00 96.56 160 GLY A N 1
ATOM 1191 C CA . GLY A 1 160 ? 0.240 1.922 -11.759 1.00 96.56 160 GLY A CA 1
ATOM 1192 C C . GLY A 1 160 ? -0.040 0.688 -10.904 1.00 96.56 160 GLY A C 1
ATOM 1193 O O . GLY A 1 160 ? 0.660 -0.323 -11.013 1.00 96.56 160 GLY A O 1
ATOM 1194 N N . PHE A 1 161 ? -1.071 0.761 -10.068 1.00 98.19 161 PHE A N 1
ATOM 1195 C CA . PHE A 1 161 ? -1.443 -0.309 -9.143 1.00 98.19 161 PHE A CA 1
ATOM 1196 C C . PHE A 1 161 ? -2.948 -0.310 -8.871 1.00 98.19 161 PHE A C 1
ATOM 1198 O O . PHE A 1 161 ? -3.643 0.679 -9.096 1.00 98.19 161 PHE A O 1
ATOM 1205 N N . SER A 1 162 ? -3.441 -1.414 -8.327 1.00 98.44 162 SER A N 1
ATOM 1206 C CA . SER A 1 162 ? -4.802 -1.549 -7.817 1.00 98.44 162 SER A CA 1
ATOM 1207 C C . SER A 1 162 ? -4.756 -1.959 -6.355 1.00 98.44 162 SER A C 1
ATOM 1209 O O . SER A 1 162 ? -3.810 -2.607 -5.903 1.00 98.44 162 SER A O 1
ATOM 1211 N N . TYR A 1 163 ? -5.786 -1.595 -5.602 1.00 98.19 163 TYR A N 1
ATOM 1212 C CA . TYR A 1 163 ? -5.890 -1.944 -4.194 1.00 98.19 163 TYR A CA 1
ATOM 1213 C C . TYR A 1 163 ? -7.327 -2.270 -3.796 1.00 98.19 163 TYR A C 1
ATOM 1215 O O . TYR A 1 163 ? -8.299 -1.819 -4.405 1.00 98.19 163 TYR A O 1
ATOM 1223 N N . VAL A 1 164 ? -7.449 -3.045 -2.725 1.00 96.75 164 VAL A N 1
ATOM 1224 C CA . VAL A 1 164 ? -8.714 -3.380 -2.075 1.00 96.75 164 VAL A CA 1
ATOM 1225 C C . VAL A 1 164 ? -8.508 -3.454 -0.571 1.00 96.75 164 VAL A C 1
ATOM 1227 O O . VAL A 1 164 ? -7.511 -4.004 -0.105 1.00 96.75 164 VAL A O 1
ATOM 1230 N N . TRP A 1 165 ? -9.445 -2.913 0.197 1.00 95.69 165 TRP A N 1
ATOM 1231 C CA . TRP A 1 165 ? -9.392 -2.899 1.650 1.00 95.69 165 TRP A CA 1
ATOM 1232 C C . TRP A 1 165 ? -10.753 -3.187 2.278 1.00 95.69 165 TRP A C 1
ATOM 1234 O O . TRP A 1 165 ? -11.807 -2.954 1.683 1.00 95.69 165 TRP A O 1
ATOM 1244 N N . ARG A 1 166 ? -10.713 -3.703 3.506 1.00 92.56 166 ARG A N 1
ATOM 1245 C CA . ARG A 1 166 ? -11.882 -3.933 4.350 1.00 92.56 166 ARG A CA 1
ATOM 1246 C C . ARG A 1 166 ? -11.520 -3.869 5.829 1.00 92.56 166 ARG A C 1
ATOM 1248 O O . ARG A 1 166 ? -10.502 -4.431 6.229 1.00 92.56 166 ARG A O 1
ATOM 1255 N N . THR A 1 167 ? -12.394 -3.272 6.627 1.00 90.31 167 THR A N 1
ATOM 1256 C CA . THR A 1 167 ? -12.455 -3.405 8.084 1.00 90.31 167 THR A CA 1
ATOM 1257 C C . THR A 1 167 ? -13.586 -4.367 8.474 1.00 90.31 167 THR A C 1
ATOM 1259 O O . THR A 1 167 ? -14.669 -4.340 7.881 1.00 90.31 167 THR A O 1
ATOM 1262 N N . TYR A 1 168 ? -13.331 -5.285 9.407 1.00 86.25 168 TYR A N 1
ATOM 1263 C CA . TYR A 1 168 ? -14.311 -6.277 9.873 1.00 86.25 168 TYR A CA 1
ATOM 1264 C C . TYR A 1 168 ? -14.030 -6.763 11.292 1.00 86.25 168 TYR A 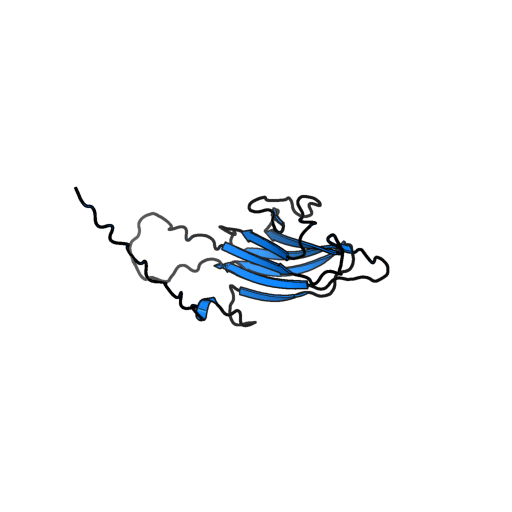C 1
ATOM 1266 O O . TYR A 1 168 ? -12.883 -6.586 11.764 1.00 86.25 168 TYR A O 1
#

Sequence (168 aa):
MLGTNRALRRPLVLERVNLAGSVILPGMNPNAGSGEGPPLKQGEEWGITITVPKDKPQDGNLEDSSTTAVRLPHPTLKITMVYSDFPGAMLQNDLNLIVQMGSTERHGNRGTTSFPVGGTSGFDGVNNVEQIVWTNVPVGELNIKVKARSITRPVGGSQGFSYVWRTY